Protein AF-A0A258LVA0-F1 (afdb_monomer)

Solvent-accessible surface area (backbone atoms only — not comparable to full-atom values): 5074 Å² total; per-residue (Å²): 130,88,75,88,56,81,88,49,64,67,83,43,42,46,74,45,100,85,73,43,84,41,90,34,61,61,34,49,43,61,61,58,70,31,78,87,62,55,85,53,95,83,55,42,71,53,49,53,54,51,53,51,50,36,71,79,38,56,83,61,87,79,54,72,67,62,42,70,61,33,83,51,73,79,57,44,78,73,111

Radius of gyration: 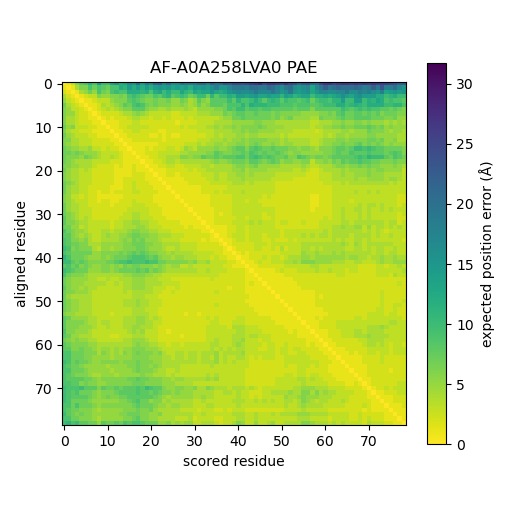15.28 Å; Cα contacts (8 Å, |Δi|>4): 63; chains: 1; bounding box: 31×22×42 Å

pLDDT: mean 91.1, std 5.19, range [64.31, 96.62]

Nearest PDB structures (foldseek):
  6zqd-assembly1_US  TM=4.177E-01  e=7.876E+00  Saccharomyces cerevisiae S288C

Foldseek 3Di:
DDCPDPPDLQVVWDQDPVRDTDDDLSSLVVLCPDPLLDDDPPWDPLSVVVSVVCNVPVPDDDDLVSLVPTPDPSSSVSD

Sequence (79 aa):
MTHFWPHSAYQTLTVGSDNQLLVTDDFLRTYLLRPELNLVPESCDAERSLHQRLSESPRAVISEQEIAAMSDPDIQVNY

Secondary structure (DSSP, 8-state):
---S-TTSGGGG-EE-TTSPEEPPHHHHHHHHTSGGG---TT--HHHHHHHHHHHH-TT----HHHHHTSS-HHHHTT-

Mean predicted aligned error: 4.19 Å

Structure (mmCIF, N/CA/C/O backbone):
data_AF-A0A258LVA0-F1
#
_entry.id   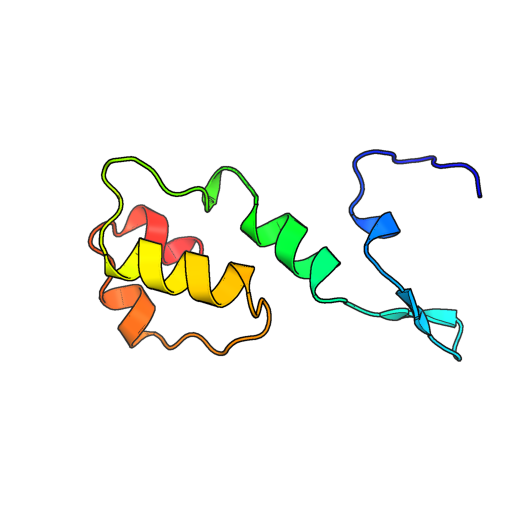AF-A0A258LVA0-F1
#
loop_
_atom_site.group_PDB
_atom_site.id
_atom_site.type_symbol
_atom_site.label_atom_id
_atom_site.label_alt_id
_atom_site.label_comp_id
_atom_site.label_asym_id
_atom_site.label_entity_id
_atom_site.label_seq_id
_atom_site.pdbx_PDB_ins_code
_atom_site.Cartn_x
_atom_site.Cartn_y
_atom_site.Cartn_z
_atom_site.occupancy
_atom_site.B_iso_or_equiv
_atom_site.auth_seq_id
_atom_site.auth_comp_id
_atom_site.auth_asym_id
_atom_site.auth_atom_id
_atom_site.pdbx_PDB_model_num
ATOM 1 N N . MET A 1 1 ? -6.688 11.691 23.766 1.00 64.31 1 MET A N 1
ATOM 2 C CA . MET A 1 1 ? -5.784 10.583 24.148 1.00 64.31 1 MET A CA 1
ATOM 3 C C . MET A 1 1 ? -4.359 11.060 23.950 1.00 64.31 1 MET A C 1
ATOM 5 O O . MET A 1 1 ? -4.118 11.796 23.003 1.00 64.31 1 MET A O 1
ATOM 9 N N . THR A 1 2 ? -3.438 10.719 24.844 1.00 77.00 2 THR A N 1
ATOM 10 C CA . THR A 1 2 ? -2.028 11.109 24.703 1.00 77.00 2 THR A CA 1
ATOM 11 C C . THR A 1 2 ? -1.400 10.350 23.532 1.00 77.00 2 THR A C 1
ATOM 13 O O . THR A 1 2 ? -1.474 9.124 23.484 1.00 77.00 2 THR A O 1
ATOM 16 N N . HIS A 1 3 ? -0.797 11.066 22.582 1.00 71.44 3 HIS A N 1
ATOM 17 C CA . HIS A 1 3 ? -0.122 10.469 21.427 1.00 71.44 3 HIS A CA 1
ATOM 18 C C . HIS A 1 3 ? 1.287 10.023 21.819 1.00 71.44 3 HIS A C 1
ATOM 20 O O . HIS A 1 3 ? 2.256 10.756 21.651 1.00 71.44 3 HIS A O 1
ATOM 26 N N . PHE A 1 4 ? 1.396 8.816 22.367 1.00 81.62 4 PHE A N 1
ATOM 27 C CA . PHE A 1 4 ? 2.682 8.254 22.784 1.00 81.62 4 PHE A CA 1
ATOM 28 C C . PHE A 1 4 ? 3.604 7.906 21.596 1.00 81.62 4 PHE A C 1
ATOM 30 O O . PHE A 1 4 ? 4.821 7.965 21.740 1.00 81.62 4 PHE A O 1
ATOM 37 N N . TRP A 1 5 ? 3.041 7.614 20.413 1.00 85.75 5 TRP A N 1
ATOM 38 C CA . TRP A 1 5 ? 3.787 7.330 19.177 1.00 85.75 5 TRP A CA 1
ATOM 39 C C . TRP A 1 5 ? 3.264 8.176 18.008 1.00 85.75 5 TRP A C 1
ATOM 41 O O . TRP A 1 5 ? 2.437 7.697 17.226 1.00 85.75 5 TRP A O 1
ATOM 51 N N . PRO A 1 6 ? 3.723 9.431 17.866 1.00 81.12 6 PRO A N 1
ATOM 52 C CA . PRO A 1 6 ? 3.213 10.353 16.848 1.00 81.12 6 PRO A CA 1
ATOM 53 C C . PRO A 1 6 ? 3.452 9.870 15.410 1.00 81.12 6 PRO A C 1
ATOM 55 O O . PRO A 1 6 ? 2.653 10.180 14.536 1.00 81.12 6 PRO A O 1
ATOM 58 N N . HIS A 1 7 ? 4.497 9.070 15.175 1.00 84.00 7 HIS A N 1
ATOM 59 C CA . HIS A 1 7 ? 4.808 8.494 13.860 1.00 84.00 7 HIS A CA 1
ATOM 60 C C . HIS A 1 7 ? 4.148 7.131 13.608 1.00 84.00 7 HIS A C 1
ATOM 62 O O . HIS A 1 7 ? 4.380 6.523 12.568 1.00 84.00 7 HIS A O 1
ATOM 68 N N . SER A 1 8 ? 3.355 6.614 14.552 1.00 88.88 8 SER A N 1
ATOM 69 C CA . SER A 1 8 ? 2.592 5.392 14.303 1.00 88.88 8 SER A CA 1
ATOM 70 C C . SER A 1 8 ? 1.377 5.692 13.428 1.00 88.88 8 SER A C 1
ATOM 72 O O . SER A 1 8 ? 0.691 6.699 13.617 1.00 88.88 8 SER A O 1
ATOM 74 N N . ALA A 1 9 ? 1.039 4.758 12.541 1.00 91.06 9 ALA A N 1
ATOM 75 C CA . ALA A 1 9 ? -0.201 4.795 11.769 1.00 91.06 9 ALA A CA 1
ATOM 76 C C . ALA A 1 9 ? -1.452 4.508 12.630 1.00 91.06 9 ALA A C 1
ATOM 78 O O . ALA A 1 9 ? -2.540 4.330 12.106 1.00 91.06 9 ALA A O 1
ATOM 79 N N . TYR A 1 10 ? -1.348 4.478 13.965 1.00 90.38 10 TYR A N 1
ATOM 80 C CA . TYR A 1 10 ? -2.496 4.214 14.838 1.00 90.38 10 TYR A CA 1
ATOM 81 C C . TYR A 1 10 ? -3.640 5.214 14.618 1.00 90.38 10 TYR A C 1
ATOM 83 O O . TYR A 1 10 ? -4.808 4.854 14.693 1.00 90.38 10 TYR A O 1
ATOM 91 N N . GLN A 1 11 ? -3.303 6.466 14.304 1.00 90.19 11 GLN A N 1
ATOM 92 C CA . GLN A 1 11 ? -4.277 7.539 14.089 1.00 90.19 11 GLN A CA 1
ATOM 93 C C . GLN A 1 11 ? -5.121 7.357 12.825 1.00 90.19 11 GLN A C 1
ATOM 95 O O . GLN A 1 11 ? -6.163 7.993 12.708 1.00 90.19 11 GLN A O 1
ATOM 100 N N . THR A 1 12 ? -4.678 6.521 11.886 1.00 93.38 12 THR A N 1
ATOM 101 C CA . THR A 1 12 ? -5.442 6.230 10.671 1.00 93.38 12 THR A CA 1
ATOM 102 C C . THR A 1 12 ? -6.379 5.038 10.861 1.00 93.38 12 THR A C 1
ATOM 104 O O . THR A 1 12 ? -7.277 4.845 10.049 1.00 93.38 12 THR A O 1
ATOM 107 N N . LEU A 1 13 ? -6.229 4.260 11.940 1.00 94.12 13 LEU A N 1
ATOM 108 C CA . LEU A 1 13 ? -7.123 3.154 12.287 1.00 94.12 13 LEU A CA 1
ATOM 109 C C . LEU A 1 13 ? -8.419 3.658 12.935 1.00 94.12 13 LEU A C 1
ATOM 111 O O . LEU A 1 13 ? -8.491 4.754 13.486 1.00 94.12 13 LEU A O 1
ATOM 115 N N . THR A 1 14 ? -9.454 2.820 12.904 1.00 94.25 14 THR A N 1
ATOM 116 C CA . THR A 1 14 ? -10.725 3.064 13.607 1.00 94.25 14 THR A CA 1
ATOM 117 C C . THR A 1 14 ? -10.961 1.977 14.650 1.00 94.25 14 THR A C 1
ATOM 119 O O . THR A 1 14 ? -10.525 0.844 14.467 1.00 94.25 14 THR A O 1
ATOM 122 N N . VAL A 1 15 ? -11.651 2.300 15.745 1.00 94.44 15 VAL A N 1
ATOM 123 C CA . VAL A 1 15 ? -12.045 1.318 16.767 1.00 94.44 15 VAL A CA 1
ATOM 124 C C . VAL A 1 15 ? -13.451 0.802 16.458 1.00 94.44 15 VAL A C 1
ATOM 126 O O . VAL A 1 15 ? -14.386 1.591 16.321 1.00 94.44 15 VAL A O 1
ATOM 129 N N . GLY A 1 16 ? -13.591 -0.515 16.318 1.00 93.88 16 GLY A N 1
ATOM 130 C CA . GLY A 1 16 ? -14.863 -1.201 16.105 1.00 93.88 16 GLY A CA 1
ATOM 131 C C . GLY A 1 16 ? -15.737 -1.250 17.360 1.00 93.88 16 GLY A C 1
ATOM 132 O O . GLY A 1 16 ? -15.310 -0.918 18.466 1.00 93.88 16 GLY A O 1
ATOM 133 N N . SER A 1 17 ? -16.982 -1.700 17.204 1.00 94.56 17 SER A N 1
ATOM 134 C CA . SER A 1 17 ? -17.948 -1.830 18.309 1.00 94.56 17 SER A CA 1
ATOM 135 C C . SER A 1 17 ? -17.541 -2.851 19.378 1.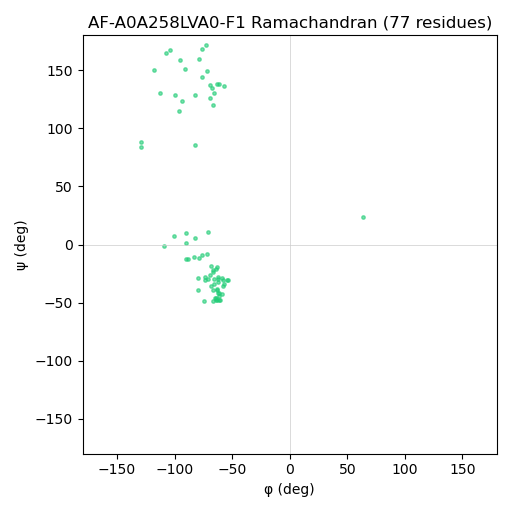00 94.56 17 SER A C 1
ATOM 137 O O . SER A 1 17 ? -18.028 -2.799 20.502 1.00 94.56 17 SER A O 1
ATOM 139 N N . ASP A 1 18 ? -16.658 -3.780 19.028 1.00 96.62 18 ASP A N 1
ATOM 140 C CA . ASP A 1 18 ? -16.032 -4.783 19.894 1.00 96.62 18 ASP A CA 1
ATOM 141 C C . ASP A 1 18 ? -14.710 -4.295 20.519 1.00 96.62 18 ASP A C 1
ATOM 143 O O . ASP A 1 18 ? -13.980 -5.071 21.139 1.00 96.62 18 ASP A O 1
ATOM 147 N N . ASN A 1 19 ? -14.406 -3.001 20.370 1.00 93.38 19 ASN A N 1
ATOM 148 C CA . ASN A 1 19 ? -13.201 -2.348 20.869 1.00 93.38 19 ASN A CA 1
ATOM 149 C C . ASN A 1 19 ? -11.893 -2.876 20.236 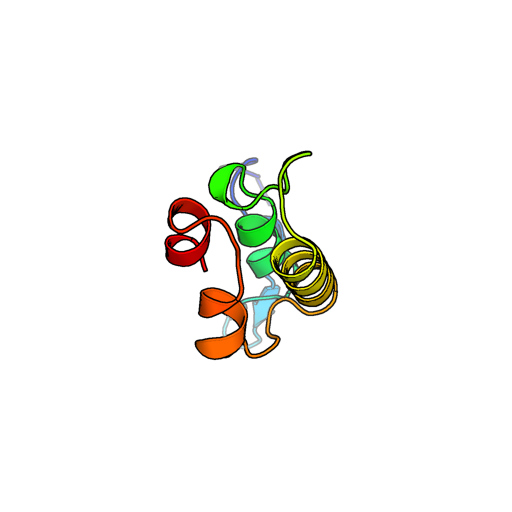1.00 93.38 19 ASN A C 1
ATOM 151 O O . ASN A 1 19 ? -10.820 -2.738 20.829 1.00 93.38 19 ASN A O 1
ATOM 155 N N . GLN A 1 20 ? -11.975 -3.465 19.036 1.00 95.00 20 GLN A N 1
ATOM 156 C CA . GLN A 1 20 ? -10.825 -3.882 18.225 1.00 95.00 20 GLN A CA 1
ATOM 157 C C . GLN A 1 20 ? -10.439 -2.818 17.192 1.00 95.00 20 GLN A C 1
ATOM 159 O O . GLN A 1 20 ? -11.249 -1.973 16.817 1.00 95.00 20 GLN A O 1
ATOM 164 N N . LEU A 1 21 ? -9.193 -2.856 16.712 1.00 94.69 21 LEU A N 1
ATOM 165 C CA . LEU A 1 21 ? -8.731 -1.967 15.643 1.00 94.69 21 LEU A CA 1
ATOM 166 C C . LEU A 1 21 ? -9.142 -2.507 14.276 1.00 94.69 21 LEU A C 1
ATOM 168 O O . LEU A 1 21 ? -8.850 -3.649 13.927 1.00 94.69 21 LEU A O 1
ATOM 172 N N . LEU A 1 22 ? -9.773 -1.651 13.485 1.00 95.75 22 LEU A N 1
ATOM 173 C CA . LEU A 1 22 ? -10.162 -1.923 12.113 1.00 95.75 22 LEU A CA 1
ATOM 174 C C . LEU A 1 22 ? -9.144 -1.305 11.160 1.00 95.75 22 LEU A C 1
ATOM 176 O O . LEU A 1 22 ? -8.839 -0.113 11.243 1.00 95.75 22 LEU A O 1
ATOM 180 N N . VAL A 1 23 ? -8.658 -2.124 10.227 1.00 94.94 23 VAL A N 1
ATOM 181 C CA . VAL A 1 23 ? -7.802 -1.686 9.121 1.00 94.94 23 VAL A CA 1
ATOM 182 C C . VAL A 1 23 ? -8.620 -0.796 8.194 1.00 94.94 23 VAL A C 1
ATOM 184 O O . VAL A 1 23 ? -9.618 -1.239 7.624 1.00 94.94 23 VAL A O 1
ATOM 187 N N . THR A 1 24 ? -8.191 0.447 8.023 1.00 95.69 24 THR A N 1
ATOM 188 C CA . THR A 1 24 ? -8.830 1.442 7.153 1.00 95.69 24 THR A CA 1
ATOM 189 C C . THR A 1 24 ? -8.038 1.622 5.860 1.00 95.69 24 THR A C 1
ATOM 191 O O . THR A 1 24 ? -6.884 1.206 5.754 1.00 95.69 24 THR A O 1
ATOM 194 N N . ASP A 1 25 ? -8.645 2.290 4.881 1.00 96.00 25 ASP A N 1
ATOM 195 C CA . ASP A 1 25 ? -7.936 2.678 3.661 1.00 96.00 25 ASP A CA 1
ATOM 196 C C . ASP A 1 25 ? -6.789 3.652 3.968 1.00 96.00 25 ASP A C 1
ATOM 198 O O . ASP A 1 25 ? -5.702 3.512 3.418 1.00 96.00 25 ASP A O 1
ATOM 202 N N . ASP A 1 26 ? -6.977 4.581 4.909 1.00 94.38 26 ASP A N 1
ATOM 203 C CA . ASP A 1 26 ? -5.924 5.518 5.316 1.00 94.38 26 ASP A CA 1
ATOM 204 C C . ASP A 1 26 ? -4.748 4.818 5.994 1.00 94.38 26 ASP A C 1
ATOM 206 O O . ASP A 1 26 ? -3.600 5.212 5.798 1.00 94.38 26 ASP A O 1
ATOM 210 N N . PHE A 1 27 ? -5.005 3.745 6.746 1.00 95.38 27 PHE A N 1
ATOM 211 C CA . PHE A 1 27 ? -3.945 2.901 7.283 1.00 95.38 27 PHE A CA 1
ATOM 212 C C . PHE A 1 27 ? -3.138 2.236 6.174 1.00 95.38 27 PHE A C 1
ATOM 214 O O . PHE A 1 27 ? -1.911 2.329 6.185 1.00 95.38 27 PHE A O 1
ATOM 221 N N . LEU A 1 28 ? -3.798 1.642 5.181 1.00 94.81 28 LEU A N 1
ATOM 222 C CA . LEU A 1 28 ? -3.111 1.020 4.047 1.00 94.81 28 LEU A CA 1
ATOM 223 C C . LEU A 1 28 ? -2.320 2.045 3.219 1.00 94.81 28 LEU A C 1
ATOM 225 O O . LEU A 1 28 ? -1.178 1.777 2.846 1.00 94.81 28 LEU A O 1
ATOM 229 N N . ARG A 1 29 ? -2.858 3.257 3.019 1.00 94.38 29 ARG A N 1
ATOM 230 C CA . ARG A 1 29 ? -2.139 4.354 2.347 1.00 94.38 29 ARG A CA 1
ATOM 231 C C . ARG A 1 29 ? -0.824 4.712 3.036 1.00 94.38 29 ARG A C 1
ATOM 233 O O . ARG A 1 29 ? 0.118 5.082 2.346 1.00 94.38 29 ARG A O 1
ATOM 240 N N . THR A 1 30 ? -0.705 4.556 4.359 1.00 93.50 30 THR A N 1
ATOM 241 C CA . THR A 1 30 ? 0.584 4.801 5.037 1.00 93.50 30 THR A CA 1
ATOM 242 C C . THR A 1 30 ? 1.698 3.862 4.567 1.00 93.50 30 THR A C 1
ATOM 244 O O . THR A 1 30 ? 2.856 4.270 4.556 1.00 93.50 30 THR A O 1
ATOM 247 N N . TYR A 1 31 ? 1.359 2.641 4.139 1.00 91.25 31 TYR A N 1
ATOM 248 C CA . TYR A 1 31 ? 2.320 1.688 3.579 1.00 91.25 31 TYR A CA 1
ATOM 249 C C . TYR A 1 31 ? 2.639 1.996 2.118 1.00 91.25 31 TYR A C 1
ATOM 251 O O . TYR A 1 31 ? 3.800 1.922 1.730 1.00 91.25 31 TYR A O 1
ATOM 259 N N . LEU A 1 32 ? 1.634 2.402 1.337 1.00 91.88 32 LEU A N 1
ATOM 260 C CA . LEU A 1 32 ? 1.818 2.792 -0.066 1.00 91.88 32 LEU A CA 1
ATOM 261 C C . LEU A 1 32 ? 2.676 4.057 -0.218 1.00 91.88 32 LEU A C 1
ATOM 263 O O . LEU A 1 32 ? 3.387 4.197 -1.199 1.00 91.88 32 LEU A O 1
ATOM 267 N N . LEU A 1 33 ? 2.650 4.958 0.769 1.00 90.31 33 LEU A N 1
ATOM 268 C CA . LEU A 1 33 ? 3.451 6.190 0.787 1.00 90.31 33 LEU A CA 1
ATOM 269 C C . LEU A 1 33 ? 4.893 5.989 1.281 1.00 90.31 33 LEU A C 1
ATOM 271 O O . LEU A 1 33 ? 5.616 6.966 1.506 1.00 90.31 33 LEU A O 1
ATOM 275 N N . ARG A 1 34 ? 5.313 4.745 1.532 1.00 90.62 34 ARG A N 1
ATOM 276 C CA . ARG A 1 34 ? 6.677 4.482 1.983 1.00 90.62 34 ARG A CA 1
ATOM 277 C C . ARG A 1 34 ? 7.680 4.700 0.839 1.00 90.62 34 ARG A C 1
ATOM 279 O O . ARG A 1 34 ? 7.347 4.451 -0.317 1.00 90.62 34 ARG A O 1
ATOM 286 N N . PRO A 1 35 ? 8.922 5.122 1.143 1.00 90.06 35 PRO A N 1
ATOM 287 C CA . PRO A 1 35 ? 9.938 5.405 0.129 1.00 90.06 35 PRO A CA 1
ATOM 288 C C . PRO A 1 35 ? 10.204 4.251 -0.837 1.00 90.06 35 PRO A C 1
ATOM 290 O O . PRO A 1 35 ? 10.545 4.500 -1.986 1.00 90.06 35 PRO A O 1
ATOM 293 N N . GLU A 1 36 ? 10.039 3.011 -0.379 1.00 89.88 36 GLU A N 1
ATOM 294 C CA . GLU A 1 36 ? 10.245 1.802 -1.178 1.00 89.88 36 GLU A CA 1
ATOM 295 C C . GLU A 1 36 ? 9.231 1.644 -2.325 1.00 89.88 36 GLU A C 1
ATOM 297 O O . GLU A 1 36 ? 9.519 0.950 -3.295 1.00 89.88 36 GLU A O 1
ATOM 302 N N . LEU A 1 37 ? 8.062 2.286 -2.226 1.00 90.12 37 LEU A N 1
ATOM 303 C CA . LEU A 1 37 ? 7.002 2.266 -3.243 1.00 90.12 37 LEU A CA 1
ATOM 304 C C . LEU A 1 37 ? 6.838 3.607 -3.968 1.00 90.12 37 LEU A C 1
ATOM 306 O O . LEU A 1 37 ? 6.006 3.726 -4.868 1.00 90.12 37 LEU A O 1
ATOM 310 N N . ASN A 1 38 ? 7.629 4.618 -3.601 1.00 90.12 38 ASN A N 1
ATOM 311 C CA . ASN A 1 38 ? 7.556 5.920 -4.245 1.00 90.12 38 ASN A CA 1
ATOM 312 C C . ASN A 1 38 ? 7.986 5.825 -5.710 1.00 90.12 38 ASN A C 1
ATOM 314 O O . ASN A 1 38 ? 9.071 5.347 -6.031 1.00 90.12 38 ASN A O 1
ATOM 318 N N . LEU A 1 39 ? 7.152 6.378 -6.587 1.00 90.38 39 LEU A N 1
ATOM 319 C CA . LEU A 1 39 ? 7.465 6.505 -8.004 1.00 90.38 39 LEU A CA 1
ATOM 320 C C . LEU A 1 39 ? 8.702 7.384 -8.218 1.00 90.38 39 LEU A C 1
ATOM 322 O O . LEU A 1 39 ? 8.823 8.468 -7.637 1.00 90.38 39 LEU A O 1
ATOM 326 N N . VAL A 1 40 ? 9.567 6.953 -9.131 1.00 89.88 40 VAL A N 1
ATOM 327 C CA . VAL A 1 40 ? 10.748 7.703 -9.574 1.00 89.88 40 VAL A CA 1
ATOM 328 C C . VAL A 1 40 ? 10.542 8.246 -10.997 1.00 89.88 40 VAL A C 1
ATOM 330 O O . VAL A 1 40 ? 9.602 7.846 -11.702 1.00 89.88 40 VAL A O 1
ATOM 333 N N . PRO A 1 41 ? 11.358 9.209 -11.462 1.00 89.19 41 PRO A N 1
ATOM 334 C CA . PRO A 1 41 ? 11.286 9.696 -12.842 1.00 89.19 41 PRO A CA 1
ATOM 335 C C . PRO A 1 41 ? 11.390 8.580 -13.890 1.00 89.19 41 PRO A C 1
ATOM 337 O O . PRO A 1 41 ? 10.762 8.673 -14.940 1.00 89.19 41 PRO A O 1
ATOM 340 N N . GLU A 1 42 ? 12.111 7.509 -13.575 1.00 89.75 42 GLU A N 1
ATOM 341 C CA . GLU A 1 42 ? 12.342 6.345 -14.427 1.00 89.75 42 GLU A CA 1
ATOM 342 C C . GLU A 1 42 ? 11.204 5.308 -14.386 1.00 89.75 42 GLU A C 1
ATOM 344 O O . GLU A 1 42 ? 11.175 4.425 -15.241 1.00 89.75 42 GLU A O 1
ATOM 349 N N . SER A 1 43 ? 10.248 5.421 -13.449 1.00 92.38 43 SER A N 1
ATOM 350 C CA . SER A 1 43 ? 9.135 4.471 -13.314 1.00 92.38 43 SER A CA 1
ATOM 351 C C . SER A 1 43 ? 8.329 4.352 -14.606 1.00 92.38 43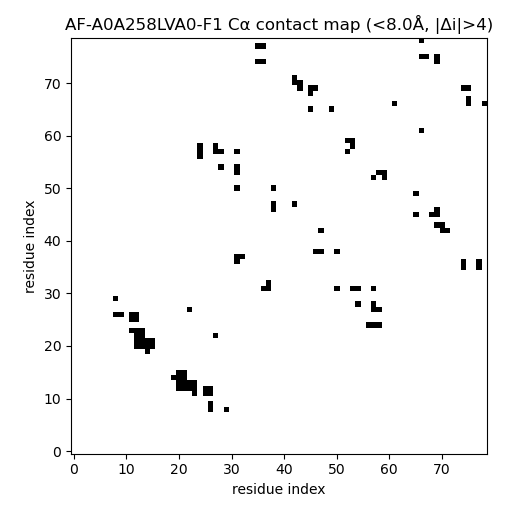 SER A C 1
ATOM 353 O O . SER A 1 43 ? 7.988 5.359 -15.244 1.00 92.38 43 SER A O 1
ATOM 355 N N . CYS A 1 44 ? 7.982 3.123 -14.978 1.00 92.50 44 CYS A N 1
ATOM 356 C CA . CYS A 1 44 ? 7.208 2.871 -16.189 1.00 92.50 44 CYS A CA 1
ATOM 357 C C . CYS A 1 44 ? 5.716 3.218 -16.019 1.00 92.50 44 CYS A C 1
ATOM 359 O O . CYS A 1 44 ? 5.217 3.433 -14.912 1.00 92.50 44 CYS A O 1
ATOM 361 N N . ASP A 1 45 ? 4.973 3.256 -17.126 1.00 93.75 45 ASP A N 1
ATOM 362 C CA . ASP A 1 45 ? 3.538 3.572 -17.102 1.00 93.75 45 ASP A CA 1
ATOM 363 C C . ASP A 1 45 ? 2.716 2.547 -16.303 1.00 93.75 45 ASP A C 1
ATOM 365 O O . ASP A 1 45 ? 1.735 2.921 -15.657 1.00 93.75 45 ASP A O 1
ATOM 369 N N . ALA A 1 46 ? 3.131 1.272 -16.293 1.00 92.69 46 ALA A N 1
ATOM 370 C CA . ALA A 1 46 ? 2.474 0.222 -15.515 1.00 92.69 46 ALA A CA 1
ATOM 371 C C . ALA A 1 46 ? 2.586 0.485 -14.003 1.00 92.69 46 ALA A C 1
ATOM 373 O O . ALA A 1 46 ? 1.578 0.453 -13.298 1.00 92.69 46 ALA A O 1
ATOM 374 N N . GLU A 1 47 ? 3.781 0.843 -13.520 1.00 93.12 47 GLU A N 1
ATOM 375 C CA . GLU A 1 47 ? 4.007 1.238 -12.123 1.00 93.12 47 GLU A CA 1
ATOM 376 C C . GLU A 1 47 ? 3.177 2.468 -11.748 1.00 93.12 47 GLU A C 1
ATOM 378 O O . GLU A 1 47 ? 2.493 2.470 -10.725 1.00 93.12 47 GLU A O 1
ATOM 383 N N . ARG A 1 48 ? 3.189 3.511 -12.592 1.00 93.31 48 ARG A N 1
ATOM 384 C CA . ARG A 1 48 ? 2.436 4.753 -12.342 1.00 93.31 48 ARG A CA 1
ATOM 385 C C . ARG A 1 48 ? 0.936 4.492 -12.263 1.00 93.31 48 ARG A C 1
ATOM 387 O O . ARG A 1 48 ? 0.273 5.003 -11.360 1.00 93.31 48 ARG A O 1
ATOM 394 N N . SER A 1 49 ? 0.412 3.687 -13.188 1.00 93.50 49 SER A N 1
ATOM 395 C CA . SER A 1 49 ? -1.003 3.322 -13.226 1.00 93.50 49 SER A CA 1
ATOM 396 C C . SER A 1 49 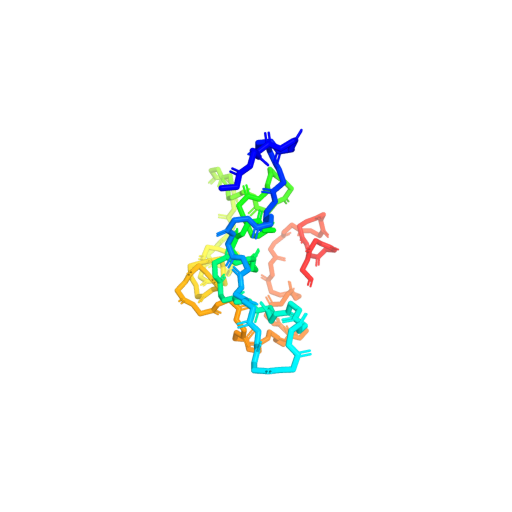? -1.406 2.516 -11.993 1.00 93.50 49 SER A C 1
ATOM 398 O O . SER A 1 49 ? -2.413 2.840 -11.355 1.00 93.50 49 SER A O 1
ATOM 400 N N . LEU A 1 50 ? -0.601 1.520 -11.605 1.00 93.75 50 LEU A N 1
ATOM 401 C CA . LEU A 1 50 ? -0.875 0.715 -10.419 1.00 93.75 50 LEU A CA 1
ATOM 402 C C . LEU A 1 50 ? -0.815 1.554 -9.137 1.00 93.75 50 LEU A C 1
ATOM 404 O O . LEU A 1 50 ? -1.742 1.511 -8.327 1.00 93.75 50 LEU A O 1
ATOM 408 N N . HIS A 1 51 ? 0.234 2.359 -8.977 1.00 92.62 51 HIS A N 1
ATOM 409 C CA . HIS A 1 51 ? 0.411 3.218 -7.811 1.00 92.62 51 HIS A CA 1
ATOM 410 C C . HIS A 1 51 ? -0.732 4.236 -7.680 1.00 92.62 51 HIS A C 1
ATOM 412 O O . HIS A 1 51 ? -1.252 4.453 -6.581 1.00 92.62 51 HIS A O 1
ATOM 418 N N . GLN A 1 52 ? -1.182 4.840 -8.787 1.00 93.25 52 GLN A N 1
ATOM 419 C CA . GLN A 1 52 ? -2.346 5.730 -8.776 1.00 93.25 52 GLN A CA 1
ATOM 420 C C . GLN A 1 52 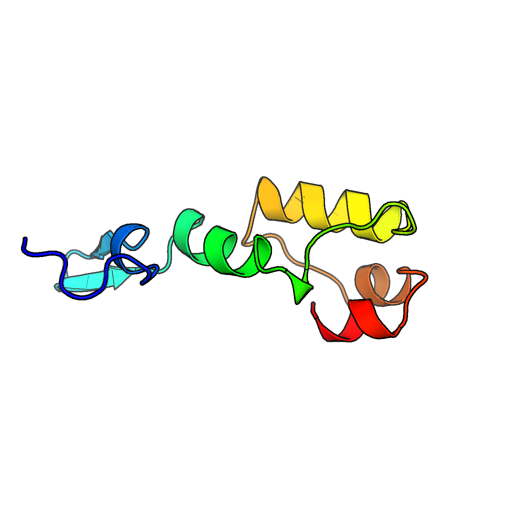? -3.611 4.983 -8.332 1.00 93.25 52 GLN A C 1
ATOM 422 O O . GLN A 1 52 ? -4.318 5.444 -7.432 1.00 93.25 52 GLN A O 1
ATOM 427 N N . ARG A 1 53 ? -3.869 3.804 -8.909 1.00 94.69 53 ARG A N 1
ATOM 428 C CA . ARG A 1 53 ? -5.041 2.983 -8.581 1.00 94.69 53 ARG A CA 1
ATOM 429 C C . ARG A 1 53 ? -5.083 2.610 -7.100 1.00 94.69 53 ARG A C 1
ATOM 431 O O . ARG A 1 53 ? -6.142 2.701 -6.483 1.00 94.69 53 ARG A O 1
ATOM 438 N N . LEU A 1 54 ? -3.946 2.233 -6.520 1.00 94.38 54 LEU A N 1
ATOM 439 C CA . LEU A 1 54 ? -3.842 1.887 -5.099 1.00 94.38 54 LEU A CA 1
ATOM 440 C C . LEU A 1 54 ? -3.911 3.113 -4.183 1.00 94.38 54 LEU A C 1
ATOM 442 O O . LEU A 1 54 ? -4.436 3.025 -3.076 1.00 94.38 54 LEU A O 1
ATOM 446 N N . SER A 1 55 ? -3.448 4.275 -4.643 1.00 92.62 55 SER A N 1
ATOM 447 C CA . SER A 1 55 ? -3.613 5.530 -3.898 1.00 92.62 55 SER A CA 1
ATOM 448 C C . SER A 1 55 ? -5.097 5.882 -3.725 1.00 92.62 55 SER A C 1
ATOM 450 O O . SER A 1 55 ? -5.535 6.279 -2.638 1.00 92.62 55 SER A O 1
ATOM 452 N N . GLU A 1 56 ? -5.889 5.691 -4.783 1.00 93.88 56 GLU A N 1
ATOM 453 C CA . GLU A 1 56 ? -7.337 5.914 -4.781 1.00 93.88 56 GLU A CA 1
ATOM 454 C C . GLU A 1 56 ? -8.074 4.802 -4.017 1.00 93.88 56 GLU A C 1
ATOM 456 O O . GLU A 1 56 ? -8.877 5.085 -3.123 1.00 93.88 56 GLU A O 1
ATOM 461 N N . SER A 1 57 ? -7.749 3.540 -4.312 1.00 95.62 57 SER A N 1
ATOM 462 C CA . SER A 1 57 ? -8.364 2.344 -3.737 1.00 95.62 57 SER A CA 1
ATOM 463 C C . SER A 1 57 ? -7.292 1.374 -3.213 1.00 95.62 57 SER A C 1
ATOM 465 O O . SER A 1 57 ? -6.875 0.456 -3.920 1.00 95.62 57 SER A O 1
ATOM 467 N N . PRO A 1 58 ? -6.850 1.520 -1.951 1.00 94.88 58 PRO A N 1
ATOM 468 C CA . PRO A 1 58 ? -5.713 0.760 -1.419 1.00 94.88 58 PRO A CA 1
ATOM 469 C C . PRO A 1 58 ? -6.004 -0.726 -1.179 1.00 94.88 58 PRO A C 1
ATOM 471 O O . PRO A 1 58 ? -5.096 -1.493 -0.880 1.00 94.88 58 PRO A O 1
ATOM 474 N N . ARG A 1 59 ? -7.267 -1.147 -1.309 1.00 95.06 59 ARG A N 1
ATOM 475 C CA . ARG A 1 59 ? -7.693 -2.555 -1.259 1.00 95.06 59 ARG A CA 1
ATOM 476 C C . ARG A 1 59 ? -7.931 -3.153 -2.645 1.00 95.06 59 ARG A C 1
ATOM 478 O O . ARG A 1 59 ? -8.485 -4.247 -2.747 1.00 95.06 59 ARG A O 1
ATOM 485 N N . ALA A 1 60 ? -7.605 -2.424 -3.711 1.00 95.00 60 ALA A N 1
ATOM 486 C CA . ALA A 1 60 ? -7.814 -2.921 -5.056 1.00 95.00 60 ALA A CA 1
ATOM 487 C C . ALA A 1 60 ? -6.955 -4.168 -5.303 1.00 95.00 60 ALA A C 1
ATOM 489 O O . ALA A 1 60 ? -5.793 -4.230 -4.911 1.00 95.00 60 ALA A O 1
ATOM 490 N N . VAL A 1 61 ? -7.540 -5.167 -5.964 1.00 93.62 61 VAL A N 1
ATOM 491 C CA . VAL A 1 61 ? -6.836 -6.410 -6.295 1.00 93.62 61 VAL A CA 1
ATOM 492 C C . VAL A 1 61 ? -5.751 -6.114 -7.325 1.00 93.62 61 VAL A C 1
ATOM 494 O O . VAL A 1 61 ? -5.997 -5.402 -8.301 1.00 93.62 61 VAL A O 1
ATOM 497 N N . ILE A 1 62 ? -4.564 -6.663 -7.105 1.00 92.44 62 ILE A N 1
ATOM 498 C CA . ILE A 1 62 ? -3.429 -6.590 -8.021 1.00 92.44 62 ILE A CA 1
ATOM 499 C C . ILE A 1 62 ? -3.191 -7.998 -8.542 1.00 92.44 62 ILE A C 1
ATOM 501 O O . ILE A 1 62 ? -3.163 -8.952 -7.763 1.00 92.44 62 ILE A O 1
ATOM 505 N N . SER A 1 63 ? -3.070 -8.138 -9.854 1.00 93.56 63 SER A N 1
ATOM 506 C CA . SER A 1 63 ? -2.714 -9.412 -10.471 1.00 93.56 63 SER A CA 1
ATOM 507 C C . SER A 1 63 ? -1.201 -9.548 -10.634 1.00 93.56 63 SER A C 1
ATOM 509 O O . SER A 1 63 ? -0.492 -8.567 -10.853 1.00 93.56 63 SER A O 1
ATOM 511 N N . GLU A 1 64 ? -0.699 -10.783 -10.606 1.00 92.56 64 GLU A N 1
A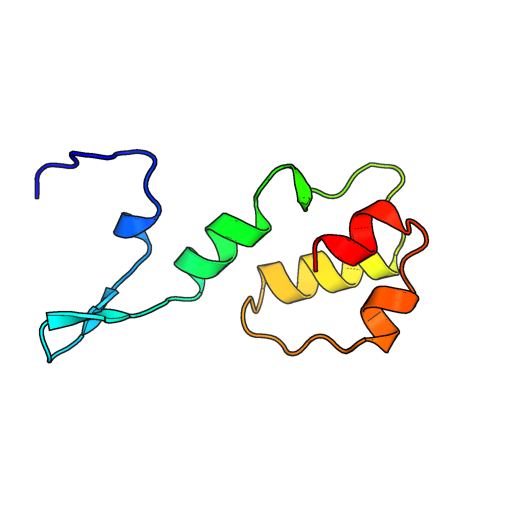TOM 512 C CA . GLU A 1 64 ? 0.719 -11.068 -10.874 1.00 92.56 64 GLU A CA 1
ATOM 513 C C . GLU A 1 64 ? 1.147 -10.582 -12.267 1.00 92.56 64 GLU A C 1
ATOM 515 O O . GLU A 1 64 ? 2.299 -10.207 -12.465 1.00 92.56 64 GLU A O 1
ATOM 520 N N . GLN A 1 65 ? 0.223 -10.545 -13.237 1.00 92.69 65 GLN A N 1
ATOM 521 C CA . GLN A 1 65 ? 0.510 -10.040 -14.581 1.00 92.69 65 GLN A CA 1
ATOM 522 C C . GLN A 1 65 ? 0.758 -8.527 -14.599 1.00 92.69 65 GLN 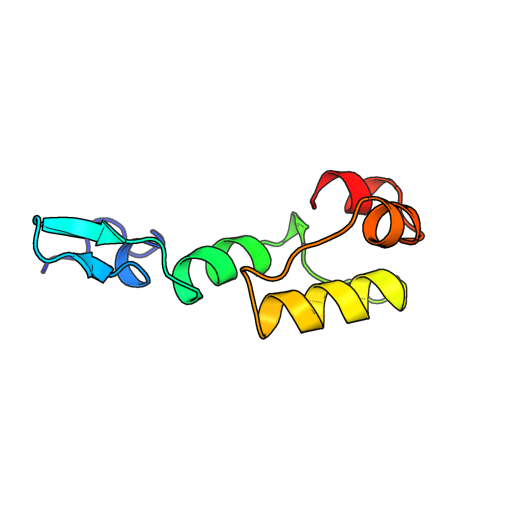A C 1
ATOM 524 O O . GLN A 1 65 ? 1.597 -8.068 -15.368 1.00 92.69 65 GLN A O 1
ATOM 529 N N . GLU A 1 66 ? 0.053 -7.756 -13.765 1.00 91.81 66 GLU A N 1
ATOM 530 C CA . GLU A 1 66 ? 0.288 -6.311 -13.633 1.00 91.81 66 GLU A CA 1
ATOM 531 C C . GLU A 1 66 ? 1.657 -6.025 -13.015 1.00 91.81 66 GLU A C 1
ATOM 533 O O . GLU A 1 66 ? 2.353 -5.120 -13.470 1.00 91.81 66 GLU A O 1
ATOM 538 N N . ILE A 1 67 ? 2.062 -6.829 -12.028 1.00 92.44 67 ILE A N 1
ATOM 539 C CA . ILE A 1 67 ? 3.388 -6.731 -11.410 1.00 92.44 67 ILE A CA 1
ATOM 540 C C . ILE A 1 67 ? 4.466 -7.117 -12.428 1.00 92.44 67 ILE A C 1
ATOM 542 O O . ILE A 1 67 ? 5.394 -6.353 -12.666 1.00 92.44 67 ILE A O 1
ATOM 546 N N . ALA A 1 68 ? 4.304 -8.241 -13.128 1.00 92.62 68 ALA A N 1
ATOM 547 C CA . ALA A 1 68 ? 5.261 -8.695 -14.138 1.00 92.62 68 ALA A CA 1
ATOM 548 C C . ALA A 1 68 ? 5.407 -7.738 -15.340 1.00 92.62 68 ALA A C 1
ATOM 550 O O . ALA A 1 68 ? 6.394 -7.821 -16.070 1.00 92.62 68 ALA A O 1
ATOM 551 N N . ALA A 1 69 ? 4.434 -6.850 -15.569 1.00 92.19 69 ALA A N 1
ATOM 552 C CA . ALA A 1 69 ? 4.490 -5.831 -16.616 1.00 92.19 69 ALA A CA 1
ATOM 553 C C . ALA A 1 69 ? 5.355 -4.612 -16.244 1.00 92.19 69 ALA A C 1
ATOM 555 O O . ALA A 1 69 ? 5.639 -3.789 -17.116 1.00 92.19 69 ALA A O 1
ATOM 556 N N . MET A 1 70 ? 5.763 -4.475 -14.978 1.00 92.75 70 MET A N 1
ATOM 557 C CA . MET A 1 70 ? 6.671 -3.413 -14.548 1.00 92.75 70 MET A CA 1
ATOM 558 C C . MET A 1 70 ? 8.071 -3.640 -15.118 1.00 92.75 70 MET A C 1
ATOM 560 O O . MET A 1 70 ? 8.576 -4.761 -15.107 1.00 92.75 70 MET A O 1
ATOM 564 N N . SER A 1 71 ? 8.715 -2.577 -15.596 1.00 89.25 71 SER A N 1
ATOM 565 C CA . SER A 1 71 ? 10.033 -2.680 -16.236 1.00 89.25 71 SER A CA 1
ATOM 566 C C . SER A 1 71 ? 11.163 -2.999 -15.256 1.00 89.25 71 SER A C 1
ATOM 568 O O . SER A 1 71 ? 12.156 -3.605 -15.660 1.00 89.25 71 SER A O 1
ATOM 570 N N . ASP A 1 72 ? 11.036 -2.571 -14.000 1.00 89.19 72 ASP A N 1
ATOM 571 C CA . ASP A 1 72 ? 12.065 -2.746 -12.980 1.00 89.19 72 ASP A CA 1
ATOM 572 C C . ASP A 1 72 ? 11.773 -3.995 -12.118 1.00 89.19 72 ASP A C 1
ATOM 574 O O . ASP A 1 72 ? 10.765 -4.044 -11.418 1.00 89.19 72 ASP A O 1
ATOM 578 N N . PRO A 1 73 ? 12.612 -5.041 -12.142 1.00 88.25 73 PRO A N 1
ATOM 579 C CA . PRO A 1 73 ? 12.403 -6.212 -11.294 1.00 88.25 73 PRO A CA 1
ATOM 580 C C . PRO A 1 73 ? 12.559 -5.913 -9.792 1.00 88.25 73 PRO A C 1
ATOM 582 O O . PRO A 1 73 ? 11.972 -6.632 -8.981 1.00 88.25 73 PRO A O 1
ATOM 585 N N . ASP A 1 74 ? 13.296 -4.866 -9.405 1.00 88.12 74 ASP A N 1
ATOM 586 C CA . ASP A 1 74 ? 13.475 -4.500 -7.995 1.00 88.12 74 ASP A CA 1
ATOM 587 C C . ASP A 1 74 ? 12.202 -3.868 -7.410 1.00 88.12 74 ASP A C 1
ATOM 589 O O . ASP A 1 74 ? 11.934 -4.025 -6.218 1.00 88.12 74 ASP A O 1
ATOM 593 N N . ILE A 1 75 ? 11.368 -3.205 -8.225 1.00 87.62 75 ILE A N 1
ATOM 594 C CA . ILE A 1 75 ? 10.078 -2.681 -7.746 1.00 87.62 75 ILE A CA 1
ATOM 595 C C . ILE A 1 75 ? 9.003 -3.771 -7.673 1.00 87.62 75 ILE A C 1
ATOM 597 O O . ILE A 1 75 ? 8.126 -3.706 -6.814 1.00 87.62 75 ILE A O 1
ATOM 601 N N . GLN A 1 76 ? 9.085 -4.805 -8.520 1.00 89.69 76 GLN A N 1
ATOM 602 C CA . GLN A 1 76 ? 8.106 -5.899 -8.549 1.00 89.69 76 GLN A CA 1
ATOM 603 C C . GLN A 1 76 ? 7.987 -6.621 -7.205 1.00 89.69 76 GLN A C 1
ATOM 605 O O . GLN A 1 76 ? 6.891 -7.012 -6.820 1.00 89.69 76 GLN A O 1
ATOM 610 N N . VAL A 1 77 ? 9.096 -6.774 -6.474 1.00 90.88 77 VAL A N 1
ATOM 611 C CA . VAL A 1 77 ? 9.115 -7.468 -5.174 1.00 90.88 77 VAL A CA 1
ATOM 612 C C . VAL A 1 77 ? 8.543 -6.638 -4.020 1.00 90.88 77 VAL A C 1
ATOM 614 O O . VAL A 1 77 ? 8.371 -7.169 -2.922 1.00 90.88 77 VAL A O 1
ATOM 617 N N . ASN A 1 78 ? 8.268 -5.348 -4.243 1.00 89.06 78 ASN A N 1
ATOM 618 C CA . ASN A 1 78 ? 7.696 -4.457 -3.231 1.00 89.06 78 ASN A CA 1
ATOM 619 C C . ASN A 1 78 ? 6.155 -4.481 -3.210 1.00 89.06 78 ASN A C 1
ATOM 621 O O . ASN A 1 78 ? 5.571 -3.963 -2.253 1.00 89.06 78 ASN A O 1
ATOM 625 N N . TYR A 1 79 ? 5.517 -5.064 -4.232 1.00 83.19 79 TYR A N 1
ATOM 626 C CA . TYR A 1 79 ? 4.062 -5.223 -4.365 1.00 83.19 79 TYR A CA 1
ATOM 627 C C . TYR A 1 79 ? 3.606 -6.635 -3.986 1.00 83.19 79 TYR A C 1
ATOM 629 O O . TYR A 1 79 ? 2.527 -6.735 -3.357 1.00 83.19 79 TYR A O 1
#